Protein AF-A0A931W1V5-F1 (afdb_monomer_lite)

Structure (mmCIF, N/CA/C/O backbone):
data_AF-A0A931W1V5-F1
#
_entry.id   AF-A0A931W1V5-F1
#
loop_
_atom_site.group_PDB
_atom_site.id
_atom_site.type_symbol
_atom_site.label_atom_id
_atom_site.label_alt_id
_atom_site.label_comp_id
_atom_site.label_asym_id
_atom_site.label_entity_id
_atom_site.label_seq_id
_atom_site.pdbx_PDB_ins_code
_atom_site.Cartn_x
_atom_site.Cartn_y
_atom_site.Cartn_z
_atom_site.occupancy
_atom_site.B_iso_or_equiv
_atom_site.auth_seq_id
_atom_site.auth_comp_id
_atom_site.auth_asym_id
_atom_site.auth_atom_id
_atom_site.pdbx_PDB_model_num
ATOM 1 N N . MET A 1 1 ? -8.245 -3.611 21.245 1.00 75.62 1 MET A N 1
ATOM 2 C CA . MET A 1 1 ? -7.006 -2.801 21.280 1.00 75.62 1 MET A CA 1
ATOM 3 C C . MET A 1 1 ? -6.101 -3.195 22.454 1.00 75.62 1 MET A C 1
ATOM 5 O O . MET A 1 1 ? -5.073 -3.806 22.197 1.00 75.62 1 MET A O 1
ATOM 9 N N . ALA A 1 2 ? -6.505 -2.994 23.717 1.00 84.62 2 ALA A N 1
ATOM 10 C CA . ALA A 1 2 ? -5.656 -3.232 24.903 1.00 84.62 2 ALA A CA 1
ATOM 11 C C . ALA A 1 2 ? -4.964 -4.612 24.980 1.00 84.62 2 ALA A C 1
ATOM 13 O O . ALA A 1 2 ? -3.776 -4.698 25.284 1.00 84.62 2 ALA A O 1
ATOM 14 N N . LYS A 1 3 ? -5.681 -5.690 24.626 1.00 86.62 3 LYS A N 1
ATOM 15 C CA . LYS A 1 3 ? -5.159 -7.072 24.616 1.00 86.62 3 LYS A CA 1
ATOM 16 C C . LYS A 1 3 ? -3.895 -7.252 23.760 1.00 86.62 3 LYS A C 1
ATOM 18 O O . LYS A 1 3 ? -3.078 -8.111 24.069 1.00 86.62 3 LYS A O 1
ATOM 23 N N . TYR A 1 4 ? -3.746 -6.464 22.696 1.00 89.06 4 TYR A N 1
ATOM 24 C CA . TYR A 1 4 ? -2.682 -6.629 21.700 1.00 89.06 4 TYR A CA 1
ATOM 25 C C . TYR A 1 4 ? -1.650 -5.498 21.731 1.00 89.06 4 TYR A C 1
ATOM 27 O O . TYR A 1 4 ? -0.512 -5.705 21.326 1.00 89.06 4 TYR A O 1
ATOM 35 N N . THR A 1 5 ? -2.013 -4.319 22.245 1.00 90.56 5 THR A N 1
ATOM 36 C CA . THR A 1 5 ? -1.111 -3.159 22.325 1.00 90.56 5 THR A CA 1
ATOM 37 C C . THR A 1 5 ? -0.343 -3.071 23.645 1.00 90.56 5 THR A C 1
ATOM 39 O O . THR A 1 5 ? 0.582 -2.272 23.741 1.00 90.56 5 THR A O 1
ATOM 42 N N . LYS A 1 6 ? -0.725 -3.851 24.672 1.00 91.00 6 LYS A N 1
ATOM 43 C CA . LYS A 1 6 ? -0.218 -3.751 26.061 1.00 91.00 6 LYS A CA 1
ATOM 44 C C . LYS A 1 6 ? -0.462 -2.385 26.729 1.00 91.00 6 LYS A C 1
ATOM 46 O O . LYS A 1 6 ? 0.048 -2.134 27.817 1.00 91.00 6 LYS A O 1
ATOM 51 N N . ILE A 1 7 ? -1.263 -1.520 26.108 1.00 92.31 7 ILE A N 1
ATOM 52 C CA . ILE A 1 7 ? -1.709 -0.239 26.665 1.00 92.31 7 ILE A CA 1
ATOM 53 C C . ILE A 1 7 ? -3.056 -0.484 27.345 1.00 92.31 7 ILE A C 1
ATOM 55 O O . ILE A 1 7 ? -3.954 -1.052 26.728 1.00 92.31 7 ILE A O 1
ATOM 59 N N . GLN A 1 8 ? -3.198 -0.077 28.607 1.00 93.38 8 GLN A N 1
ATOM 60 C CA . GLN A 1 8 ? -4.440 -0.261 29.373 1.00 93.38 8 GLN A CA 1
ATOM 61 C C . GLN A 1 8 ? -5.343 0.979 29.364 1.00 93.38 8 GLN A C 1
ATOM 63 O O . GLN A 1 8 ? -6.547 0.852 29.561 1.00 93.38 8 GLN A O 1
ATOM 68 N N . ASP A 1 9 ? -4.778 2.160 29.101 1.00 95.94 9 ASP A N 1
ATOM 69 C CA . ASP A 1 9 ? -5.533 3.409 29.013 1.00 95.94 9 ASP A CA 1
ATOM 70 C C . ASP A 1 9 ? -6.452 3.391 27.781 1.00 95.94 9 ASP A C 1
ATOM 72 O O . ASP A 1 9 ? -6.011 3.474 26.630 1.00 95.94 9 ASP A O 1
ATOM 76 N N . THR A 1 10 ? -7.751 3.258 28.034 1.00 92.00 10 THR A N 1
ATOM 77 C CA . THR A 1 10 ? -8.780 3.161 26.999 1.00 92.00 10 THR A CA 1
ATOM 78 C C . THR A 1 10 ? -8.982 4.471 26.246 1.00 92.00 10 THR A C 1
ATOM 80 O O . THR A 1 10 ? -9.318 4.433 25.064 1.00 92.00 10 THR A O 1
ATOM 83 N N . VAL A 1 11 ? -8.724 5.621 26.875 1.00 95.12 11 VAL A N 1
ATOM 84 C CA . VAL A 1 11 ? -8.843 6.938 26.237 1.00 95.12 11 VAL A CA 1
ATOM 85 C C . VAL A 1 11 ? -7.716 7.131 25.232 1.00 95.12 11 VAL A C 1
ATOM 87 O O . VAL A 1 11 ? -7.960 7.569 24.107 1.00 95.12 11 VAL A O 1
ATOM 90 N N . VAL A 1 12 ? -6.487 6.768 25.605 1.00 95.25 12 VAL A N 1
ATOM 91 C CA . VAL A 1 12 ? -5.336 6.804 24.689 1.00 95.25 12 VAL A CA 1
ATOM 92 C C . VAL A 1 12 ? -5.559 5.859 23.513 1.00 95.25 12 VAL A C 1
ATOM 94 O O . VAL A 1 12 ? -5.337 6.241 22.364 1.00 95.25 12 VAL A O 1
ATOM 97 N N . LEU A 1 13 ? -6.048 4.647 23.782 1.00 95.44 13 LEU A N 1
ATOM 98 C CA . LEU A 1 13 ? -6.362 3.677 22.737 1.00 95.44 13 LEU A CA 1
ATOM 99 C C . LEU A 1 13 ? -7.430 4.178 21.764 1.00 95.44 13 LEU A C 1
ATOM 101 O O . LEU A 1 13 ? -7.255 4.018 20.558 1.00 95.44 13 LEU A O 1
ATOM 105 N N . GLN A 1 14 ? -8.506 4.784 22.271 1.00 93.50 14 GLN A N 1
ATOM 106 C CA . GLN A 1 14 ? -9.573 5.311 21.424 1.00 93.50 14 GLN A CA 1
ATOM 107 C C . GLN A 1 14 ? -9.068 6.469 20.561 1.00 93.50 14 GLN A C 1
ATOM 109 O O . GLN A 1 14 ? -9.245 6.450 19.348 1.00 93.50 14 GLN A O 1
ATOM 114 N N . LYS A 1 15 ? -8.345 7.429 21.154 1.00 94.50 15 LYS A N 1
ATOM 115 C CA . LYS A 1 15 ? -7.761 8.555 20.408 1.00 94.50 15 LYS A CA 1
ATOM 116 C C . LYS A 1 15 ? -6.804 8.093 19.314 1.00 94.50 15 LYS A C 1
ATOM 118 O O . LYS A 1 15 ? -6.822 8.643 18.217 1.00 94.50 15 LYS A O 1
ATOM 123 N N . ALA A 1 16 ? -5.967 7.098 19.608 1.00 93.50 16 ALA A N 1
ATOM 124 C CA . ALA A 1 16 ? -5.073 6.523 18.614 1.00 93.50 16 ALA A CA 1
ATOM 125 C C . ALA A 1 16 ? -5.871 5.871 17.479 1.00 93.50 16 ALA A C 1
ATOM 127 O O . ALA A 1 16 ? -5.600 6.149 16.315 1.00 93.50 16 ALA A O 1
ATOM 128 N N . TYR A 1 17 ? -6.876 5.057 17.808 1.00 90.56 17 TYR A N 1
ATOM 129 C CA . TYR A 1 17 ? -7.743 4.432 16.812 1.00 90.56 17 TYR A CA 1
ATOM 130 C C . TYR A 1 17 ? -8.396 5.472 15.891 1.00 90.56 17 TYR A C 1
ATOM 132 O O . TYR A 1 17 ? -8.235 5.390 14.674 1.00 90.56 17 TYR A O 1
ATOM 140 N N . ASP A 1 18 ? -9.043 6.488 16.466 1.00 91.12 18 ASP A N 1
ATOM 141 C CA . ASP A 1 18 ? -9.730 7.540 15.713 1.00 91.12 18 ASP A CA 1
ATOM 142 C C . ASP A 1 18 ? -8.759 8.318 14.816 1.00 91.12 18 ASP A C 1
ATOM 144 O O . ASP A 1 18 ? -9.071 8.622 13.663 1.00 91.12 18 ASP A O 1
ATOM 148 N N . PHE A 1 19 ? -7.552 8.612 15.310 1.00 92.44 19 PHE A N 1
ATOM 149 C CA . PHE A 1 19 ? -6.508 9.273 14.530 1.00 92.44 19 PHE A CA 1
ATOM 150 C C . PHE A 1 19 ? -6.070 8.429 13.328 1.00 92.44 19 PHE A C 1
ATOM 152 O O . PHE A 1 19 ? -6.065 8.928 12.201 1.00 92.44 19 PHE A O 1
ATOM 159 N N . TYR A 1 20 ? -5.747 7.149 13.536 1.00 88.88 20 TYR A N 1
ATOM 160 C CA . TYR A 1 20 ? -5.320 6.277 12.442 1.00 88.88 20 TYR A CA 1
ATOM 161 C C . TYR A 1 20 ? -6.432 6.074 11.408 1.00 88.88 20 TYR A C 1
ATOM 163 O O . TYR A 1 20 ? -6.154 6.146 10.214 1.00 88.88 20 TYR A O 1
ATOM 171 N N . MET A 1 21 ? -7.680 5.895 11.848 1.00 85.50 21 MET A N 1
ATOM 172 C CA . MET A 1 21 ? -8.833 5.691 10.961 1.00 85.50 21 MET A CA 1
ATOM 173 C C . MET A 1 21 ? -9.242 6.936 10.179 1.00 85.50 21 MET A C 1
ATOM 175 O O . MET A 1 21 ? -9.725 6.812 9.059 1.00 85.50 21 MET A O 1
ATOM 179 N N . SER A 1 22 ? -9.056 8.133 10.739 1.00 85.06 22 SER A N 1
ATOM 180 C CA . SER A 1 22 ? -9.499 9.373 10.087 1.00 85.06 22 SER A CA 1
ATOM 181 C C . SER A 1 22 ? -8.401 10.130 9.340 1.00 85.06 22 SER A C 1
ATOM 183 O O . SER A 1 22 ? -8.728 10.971 8.500 1.00 85.06 22 SER A O 1
ATOM 185 N N . LYS A 1 23 ? -7.118 9.9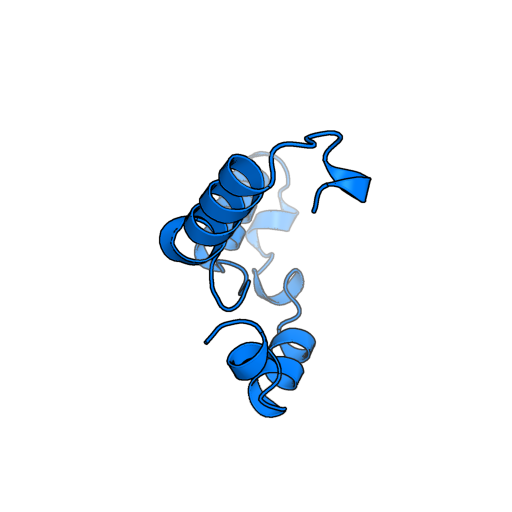04 9.661 1.00 85.88 23 LYS A N 1
ATOM 186 C CA . LYS A 1 23 ? -6.004 10.730 9.154 1.00 85.88 23 LYS A CA 1
ATOM 187 C C . LYS A 1 23 ? -4.846 9.963 8.534 1.00 85.88 23 LYS A C 1
ATOM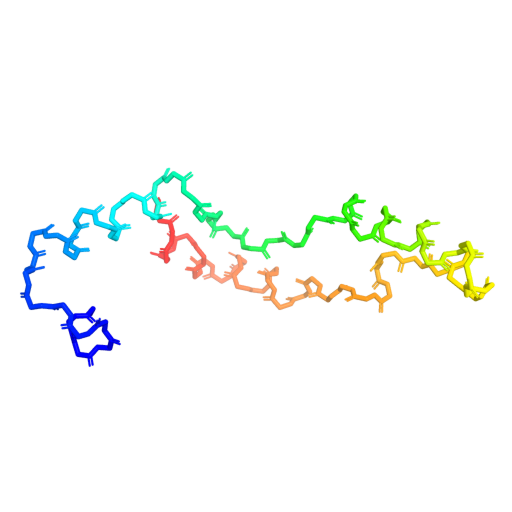 189 O O . LYS A 1 23 ? -4.087 10.584 7.798 1.00 85.88 23 LYS A O 1
ATOM 194 N N . VAL A 1 24 ? -4.661 8.683 8.856 1.00 86.81 24 VAL A N 1
ATOM 195 C CA . VAL A 1 24 ? -3.429 7.963 8.484 1.00 86.81 24 VAL A CA 1
ATOM 196 C C . VAL A 1 24 ? -3.699 6.849 7.486 1.00 86.81 24 VAL A C 1
ATOM 198 O O . VAL A 1 24 ? -2.991 6.746 6.491 1.00 86.81 24 VAL A O 1
ATOM 201 N N . LEU A 1 25 ? -4.684 5.996 7.758 1.00 83.81 25 LEU A N 1
ATOM 202 C CA . LEU A 1 25 ? -4.968 4.844 6.914 1.00 83.81 25 LEU A CA 1
ATOM 203 C C . LEU A 1 25 ? -5.955 5.219 5.814 1.00 83.81 25 LEU A C 1
ATOM 205 O O . LEU A 1 25 ? -6.939 5.919 6.051 1.00 83.81 25 LEU A O 1
ATOM 209 N N . GLU A 1 26 ? -5.695 4.724 4.608 1.00 83.56 26 GLU A N 1
ATOM 210 C CA . GLU A 1 26 ? -6.661 4.824 3.523 1.00 83.56 26 GLU A CA 1
ATOM 211 C C . GLU A 1 26 ? -7.846 3.887 3.763 1.00 83.56 26 GLU A C 1
ATOM 213 O O . GLU A 1 26 ? -7.689 2.776 4.277 1.00 83.56 26 GLU A O 1
ATOM 218 N N . LYS A 1 27 ? -9.039 4.339 3.361 1.00 77.19 27 LYS A N 1
ATOM 219 C CA . LYS A 1 27 ? -10.285 3.576 3.507 1.00 77.19 27 LYS A CA 1
ATOM 220 C C . LYS A 1 27 ? -10.293 2.294 2.678 1.00 77.19 27 LYS A C 1
ATOM 222 O O . LYS A 1 27 ? -10.879 1.306 3.069 1.00 77.19 27 LYS A O 1
ATOM 227 N N . ALA A 1 28 ? -9.653 2.282 1.521 1.00 82.38 28 ALA A N 1
ATOM 228 C CA . ALA A 1 28 ? -9.427 1.054 0.777 1.00 82.38 28 ALA A CA 1
ATOM 229 C C . ALA A 1 28 ? -7.941 1.019 0.439 1.00 82.38 28 ALA A C 1
ATOM 231 O O . ALA A 1 28 ? -7.460 1.973 -0.171 1.00 82.38 28 ALA A O 1
ATOM 232 N N . PRO A 1 29 ? -7.196 -0.025 0.836 1.00 82.38 29 PRO A N 1
ATOM 233 C CA . PRO A 1 29 ? -5.753 -0.073 0.644 1.00 82.38 29 PRO A CA 1
ATOM 234 C C . PRO A 1 29 ? -5.415 -0.461 -0.803 1.00 82.38 29 PRO A C 1
ATOM 236 O O . PRO A 1 29 ? -4.757 -1.471 -1.052 1.00 82.38 29 PRO A O 1
ATOM 239 N N . TYR A 1 30 ? -5.900 0.315 -1.774 1.00 87.81 30 TYR A N 1
ATOM 240 C CA . TYR A 1 30 ? -5.520 0.141 -3.167 1.00 87.81 30 TYR A CA 1
ATOM 241 C C . TYR A 1 30 ? -4.031 0.435 -3.319 1.00 87.81 30 TYR A C 1
ATOM 243 O O . TYR A 1 30 ? -3.503 1.424 -2.810 1.00 87.81 30 TYR A O 1
ATOM 251 N N . VAL A 1 31 ? -3.334 -0.446 -4.032 1.00 90.31 31 VAL A N 1
ATOM 252 C CA . VAL A 1 31 ? -1.914 -0.245 -4.304 1.00 90.31 31 VAL A CA 1
ATOM 253 C C . VAL A 1 31 ? -1.742 0.981 -5.196 1.00 90.31 31 VAL A C 1
ATOM 255 O O . VAL A 1 31 ? -2.403 1.126 -6.225 1.00 90.31 31 VAL A O 1
ATOM 258 N N . ASN A 1 32 ? -0.805 1.850 -4.825 1.00 90.81 32 ASN A N 1
ATOM 259 C CA . ASN A 1 32 ? -0.412 2.977 -5.656 1.00 90.81 32 ASN A CA 1
ATOM 260 C C . ASN A 1 32 ? 0.408 2.485 -6.862 1.00 90.81 32 ASN A C 1
ATOM 262 O O . ASN A 1 32 ? 1.612 2.247 -6.754 1.00 90.81 32 ASN A O 1
ATOM 266 N N . MET A 1 33 ? -0.242 2.379 -8.022 1.00 94.12 33 MET A N 1
ATOM 267 C CA . MET A 1 33 ? 0.378 1.891 -9.260 1.00 94.12 33 MET A CA 1
ATOM 268 C C . MET A 1 33 ? 1.535 2.770 -9.749 1.00 94.12 33 MET A C 1
ATOM 270 O O . MET A 1 33 ? 2.506 2.249 -10.294 1.00 94.12 33 MET A O 1
ATOM 274 N N . VAL A 1 34 ? 1.482 4.083 -9.500 1.00 95.69 34 VAL A N 1
ATOM 275 C CA . VAL A 1 34 ? 2.596 4.999 -9.800 1.00 95.69 34 VAL A CA 1
ATOM 276 C C . VAL A 1 34 ? 3.796 4.672 -8.915 1.00 95.69 34 VAL A C 1
ATOM 278 O O . VAL A 1 34 ? 4.925 4.623 -9.391 1.00 95.69 34 VAL A O 1
ATOM 281 N N . GLY A 1 35 ? 3.555 4.382 -7.635 1.00 95.75 35 GLY A N 1
ATOM 282 C CA . GLY A 1 35 ? 4.596 3.934 -6.712 1.00 95.75 35 GLY A CA 1
ATOM 283 C C . GLY A 1 35 ? 5.260 2.633 -7.167 1.00 95.75 35 GLY A C 1
ATOM 284 O O . GLY A 1 35 ? 6.484 2.540 -7.156 1.00 95.75 35 GLY A O 1
ATOM 285 N N . VAL A 1 36 ? 4.471 1.658 -7.628 1.00 97.12 36 VAL A N 1
ATOM 286 C CA . VAL A 1 36 ? 5.000 0.399 -8.179 1.00 97.12 36 VAL A CA 1
ATOM 287 C C . VAL A 1 36 ? 5.857 0.662 -9.418 1.00 97.12 36 VAL A C 1
ATOM 289 O O . VAL A 1 36 ? 6.964 0.135 -9.500 1.00 97.12 36 VAL A O 1
ATOM 292 N N . GLN A 1 37 ? 5.402 1.514 -10.343 1.00 97.69 37 GLN A N 1
ATOM 293 C CA . GLN A 1 37 ? 6.196 1.888 -11.517 1.00 97.69 37 GLN A CA 1
ATOM 294 C C . GLN A 1 37 ? 7.524 2.542 -11.120 1.00 97.69 37 GLN A C 1
ATOM 296 O O . GLN A 1 37 ? 8.567 2.139 -11.621 1.00 97.69 37 GLN A O 1
ATOM 301 N N . ASN A 1 38 ? 7.510 3.474 -10.164 1.00 98.25 38 ASN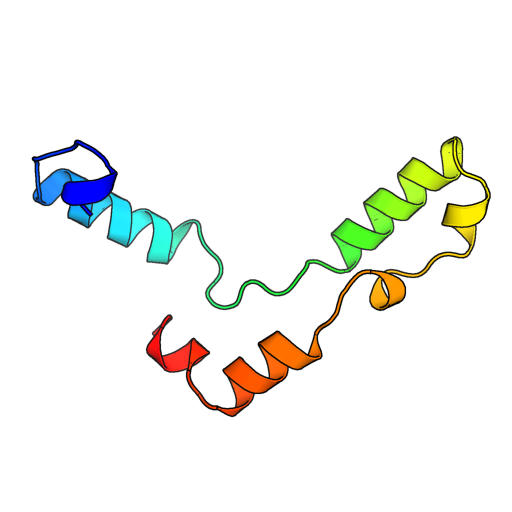 A N 1
ATOM 302 C CA . ASN A 1 38 ? 8.728 4.132 -9.687 1.00 98.25 38 ASN A CA 1
ATOM 303 C C . ASN A 1 38 ? 9.750 3.126 -9.129 1.00 98.25 38 ASN A C 1
ATOM 305 O O . ASN A 1 38 ? 10.953 3.287 -9.331 1.00 98.25 38 ASN A O 1
ATOM 309 N N . VAL A 1 39 ? 9.283 2.077 -8.442 1.00 97.94 39 VAL A N 1
ATOM 310 C CA . VAL A 1 39 ? 10.150 0.991 -7.959 1.00 97.94 39 VAL A CA 1
ATOM 311 C C . VAL A 1 39 ? 10.702 0.169 -9.124 1.00 97.94 39 VAL A C 1
ATOM 313 O O . VAL A 1 39 ? 11.891 -0.142 -9.127 1.00 97.94 39 VAL A O 1
ATOM 316 N N . LEU A 1 40 ? 9.886 -0.163 -10.130 1.00 98.31 40 LEU A N 1
ATOM 317 C CA . LEU A 1 40 ? 10.353 -0.873 -11.329 1.00 98.31 40 LEU A CA 1
ATOM 318 C C . LEU A 1 40 ? 11.408 -0.063 -12.099 1.00 98.31 40 LEU A C 1
ATOM 320 O O . LEU A 1 40 ? 12.419 -0.628 -12.518 1.00 98.31 40 LEU A O 1
ATOM 324 N N . ASP A 1 41 ? 11.219 1.251 -12.218 1.00 98.12 41 ASP A N 1
ATOM 325 C CA . ASP A 1 41 ? 12.162 2.167 -12.867 1.00 98.12 41 ASP A CA 1
ATOM 326 C C . ASP A 1 41 ? 13.492 2.259 -12.104 1.00 98.12 41 ASP A C 1
ATOM 328 O O . ASP A 1 41 ? 14.565 2.336 -12.709 1.00 98.12 41 ASP A O 1
ATOM 332 N N . ASP A 1 42 ? 13.449 2.220 -10.770 1.00 98.44 42 ASP A N 1
ATOM 333 C CA . ASP A 1 42 ? 14.657 2.166 -9.949 1.00 98.44 42 ASP A CA 1
ATOM 334 C C . ASP A 1 42 ? 15.382 0.821 -10.096 1.00 98.44 42 ASP A C 1
ATOM 336 O O . ASP A 1 42 ? 16.585 0.785 -10.366 1.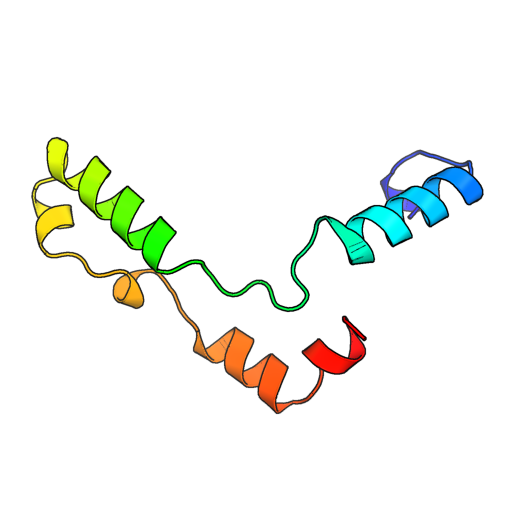00 98.44 42 ASP A O 1
ATOM 340 N N . LEU A 1 43 ? 14.643 -0.291 -10.030 1.00 98.38 43 LEU A N 1
ATOM 341 C CA . LEU A 1 43 ? 15.186 -1.636 -10.223 1.00 98.38 43 LEU A CA 1
ATOM 342 C C . LEU A 1 43 ? 15.778 -1.826 -11.621 1.00 98.38 43 LEU A C 1
ATOM 344 O O . LEU A 1 43 ? 16.781 -2.518 -11.766 1.00 98.38 43 LEU A O 1
ATOM 348 N N . ALA A 1 44 ? 15.228 -1.179 -12.649 1.00 98.12 44 ALA A N 1
ATOM 349 C CA . ALA A 1 44 ? 15.736 -1.232 -14.018 1.00 98.12 44 ALA A CA 1
ATOM 350 C C . ALA A 1 44 ? 17.190 -0.743 -14.171 1.00 98.12 44 ALA A C 1
ATOM 352 O O . 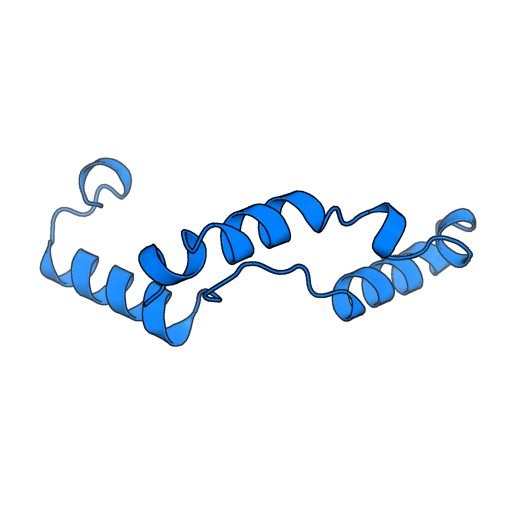ALA A 1 44 ? 17.838 -1.056 -15.177 1.00 98.12 44 ALA A O 1
ATOM 353 N N . LYS A 1 45 ? 17.720 -0.009 -13.181 1.00 97.94 45 LYS A N 1
ATOM 354 C CA . LYS A 1 45 ? 19.127 0.417 -13.126 1.00 97.94 45 LYS A CA 1
ATOM 355 C C . LYS A 1 45 ? 20.086 -0.751 -12.890 1.00 97.94 45 LYS A C 1
ATOM 357 O O . LYS A 1 45 ? 21.226 -0.692 -13.341 1.00 97.94 45 LYS A O 1
ATOM 362 N N . THR A 1 46 ? 19.641 -1.802 -12.201 1.00 98.31 46 THR A N 1
ATOM 363 C CA . THR A 1 46 ? 20.480 -2.948 -11.803 1.00 98.31 46 THR A CA 1
ATOM 364 C C . THR A 1 46 ? 19.942 -4.294 -12.293 1.00 98.31 46 THR A C 1
ATOM 366 O O . THR A 1 46 ? 20.714 -5.233 -12.467 1.00 98.31 46 THR A O 1
ATOM 369 N N . ILE A 1 47 ? 18.643 -4.387 -12.584 1.00 97.94 47 ILE A N 1
ATOM 370 C CA . ILE A 1 47 ? 17.941 -5.581 -13.060 1.00 97.94 47 ILE A CA 1
ATOM 371 C C . ILE A 1 47 ? 17.360 -5.284 -14.452 1.00 97.94 47 ILE A C 1
ATOM 373 O O . ILE A 1 47 ? 16.273 -4.714 -14.560 1.00 97.94 47 ILE A O 1
ATOM 377 N N . PRO A 1 48 ? 18.025 -5.698 -15.549 1.00 96.06 48 PRO A N 1
ATOM 378 C CA . PRO A 1 48 ? 17.578 -5.386 -16.909 1.00 96.06 48 PRO A CA 1
ATOM 379 C C . PRO A 1 48 ? 16.148 -5.838 -17.233 1.00 96.06 48 PRO A C 1
ATOM 381 O O . PRO A 1 48 ? 15.453 -5.159 -17.986 1.00 96.06 48 PRO A O 1
ATOM 384 N N . ALA A 1 49 ? 15.692 -6.951 -16.645 1.00 96.56 49 ALA A N 1
ATOM 385 C CA . ALA A 1 49 ? 14.341 -7.475 -16.846 1.00 96.56 49 ALA A CA 1
ATOM 386 C C . ALA A 1 49 ? 13.237 -6.526 -16.340 1.00 96.56 49 ALA A C 1
ATOM 388 O O . ALA A 1 49 ? 12.140 -6.530 -16.896 1.00 96.56 49 ALA A O 1
ATOM 389 N N . ALA A 1 50 ? 13.525 -5.678 -15.342 1.00 97.62 50 ALA A N 1
ATOM 390 C CA . ALA A 1 50 ? 12.548 -4.742 -14.785 1.00 97.62 50 ALA A CA 1
ATOM 391 C C . ALA A 1 50 ? 12.118 -3.657 -15.789 1.00 97.62 50 ALA A C 1
ATOM 393 O O . ALA A 1 50 ? 10.998 -3.173 -15.702 1.00 97.62 50 ALA A O 1
ATOM 394 N N . LYS A 1 51 ? 12.945 -3.343 -16.801 1.00 96.31 51 LYS A N 1
ATOM 395 C CA . LYS A 1 51 ? 12.623 -2.350 -17.849 1.00 96.31 51 LYS A CA 1
ATOM 396 C C . LYS A 1 51 ? 11.337 -2.651 -18.616 1.00 96.31 51 LYS A C 1
ATOM 398 O O . LYS A 1 51 ? 10.679 -1.735 -19.089 1.00 96.31 51 LYS A O 1
ATOM 403 N N . ASN A 1 52 ? 11.030 -3.934 -18.783 1.00 97.00 52 ASN A N 1
ATOM 404 C CA . ASN A 1 52 ? 9.867 -4.390 -19.544 1.00 97.00 52 ASN A CA 1
ATOM 405 C C . ASN A 1 52 ? 8.738 -4.879 -18.633 1.00 97.00 52 ASN A C 1
ATOM 407 O O . ASN A 1 52 ? 7.685 -5.280 -19.131 1.00 97.00 52 ASN A O 1
ATOM 411 N N . ALA A 1 53 ? 8.976 -4.901 -17.321 1.00 97.88 53 ALA A N 1
ATOM 412 C CA . ALA A 1 53 ? 7.987 -5.316 -16.353 1.00 97.88 53 ALA A CA 1
ATOM 413 C C . ALA A 1 53 ? 6.955 -4.199 -16.168 1.00 97.88 53 ALA A C 1
ATOM 415 O O . ALA A 1 53 ? 7.279 -3.014 -16.249 1.00 97.88 53 ALA A O 1
ATOM 416 N N . LYS A 1 54 ? 5.704 -4.580 -15.927 1.00 96.94 54 LYS A N 1
ATOM 417 C CA . LYS A 1 54 ? 4.594 -3.653 -15.733 1.00 96.94 54 LYS A CA 1
ATOM 418 C C . LYS A 1 54 ? 3.998 -3.808 -14.336 1.00 96.94 54 LYS A C 1
ATOM 420 O O . LYS A 1 54 ? 3.942 -4.932 -13.833 1.00 96.94 54 LYS A O 1
ATOM 425 N N . PRO A 1 55 ? 3.500 -2.724 -13.721 1.00 96.38 55 PRO A N 1
ATOM 426 C CA . PRO A 1 55 ? 2.889 -2.773 -12.397 1.00 96.38 55 PRO A CA 1
ATOM 427 C C . PRO A 1 55 ? 1.782 -3.825 -12.239 1.00 96.38 55 PRO A C 1
ATOM 429 O O . PRO A 1 55 ? 1.724 -4.490 -11.208 1.00 96.38 55 PRO A O 1
ATOM 432 N N . ASP A 1 56 ? 0.940 -4.033 -13.257 1.00 94.38 56 ASP A N 1
ATOM 433 C CA . ASP A 1 56 ? -0.171 -4.998 -13.235 1.00 94.38 56 ASP A CA 1
ATOM 434 C C . ASP A 1 56 ? 0.282 -6.460 -13.109 1.00 94.38 56 ASP A C 1
ATOM 436 O O . ASP A 1 56 ? -0.489 -7.313 -12.683 1.00 94.38 56 ASP A O 1
ATOM 440 N N . GLN A 1 57 ? 1.550 -6.759 -13.397 1.00 95.94 57 GLN A N 1
ATOM 441 C CA . GLN A 1 57 ? 2.115 -8.095 -13.192 1.00 95.94 57 GLN A CA 1
ATOM 442 C C . GLN A 1 57 ? 2.390 -8.406 -11.713 1.00 95.94 57 GLN A C 1
ATOM 444 O O . GLN A 1 57 ? 2.588 -9.567 -11.360 1.00 95.94 57 GLN A O 1
ATOM 449 N N . PHE A 1 58 ? 2.421 -7.383 -10.854 1.00 94.50 58 PHE A N 1
ATOM 450 C CA . PHE A 1 58 ? 2.759 -7.498 -9.432 1.00 94.50 58 PHE A CA 1
ATOM 451 C C . PHE A 1 58 ? 1.603 -7.123 -8.505 1.00 94.50 58 PHE A C 1
ATOM 453 O O . PHE A 1 58 ? 1.720 -7.282 -7.290 1.00 94.50 58 PHE A O 1
ATOM 460 N N . VAL A 1 59 ? 0.497 -6.621 -9.057 1.00 93.50 59 VAL A N 1
ATOM 461 C CA . VAL A 1 59 ? -0.652 -6.150 -8.285 1.00 93.50 59 VAL A CA 1
ATOM 462 C C . VAL A 1 59 ? -1.912 -6.876 -8.730 1.00 93.50 59 VAL A C 1
ATOM 464 O O . VAL A 1 59 ? -2.325 -6.800 -9.882 1.00 93.50 59 VAL A O 1
ATOM 467 N N . GLU A 1 60 ? -2.553 -7.553 -7.781 1.00 91.62 60 GLU A N 1
ATOM 468 C CA . GLU A 1 60 ? -3.804 -8.270 -8.002 1.00 91.62 60 GLU A CA 1
ATOM 469 C C . GLU A 1 60 ? -4.982 -7.488 -7.410 1.00 91.62 60 GLU A C 1
ATOM 471 O O . GLU A 1 60 ? -5.236 -7.519 -6.204 1.00 91.62 60 GLU A O 1
ATOM 476 N N . HIS A 1 61 ? -5.711 -6.782 -8.272 1.00 89.50 61 HIS A N 1
ATOM 477 C CA . HIS A 1 61 ? -6.820 -5.920 -7.860 1.00 89.50 61 HIS A CA 1
ATOM 478 C C . HIS A 1 61 ? -8.123 -6.681 -7.597 1.00 89.50 61 HIS A C 1
ATOM 480 O O . HIS A 1 61 ? -8.966 -6.195 -6.844 1.00 89.50 61 HIS A O 1
ATOM 486 N N . ARG A 1 62 ? -8.293 -7.894 -8.146 1.00 91.81 62 ARG A N 1
ATOM 487 C CA . ARG A 1 62 ? -9.588 -8.600 -8.118 1.00 91.81 62 ARG A CA 1
ATOM 488 C C . ARG A 1 62 ? -10.114 -8.843 -6.707 1.00 91.81 62 ARG A C 1
ATOM 490 O O . ARG A 1 62 ? -11.326 -8.843 -6.509 1.00 91.81 62 ARG A O 1
ATOM 497 N N . PHE A 1 63 ? -9.230 -9.054 -5.733 1.00 90.44 63 PHE A N 1
ATOM 498 C CA . PHE A 1 63 ? -9.640 -9.266 -4.345 1.00 90.44 63 PHE A CA 1
ATOM 499 C C . PHE A 1 63 ? -10.236 -7.999 -3.732 1.00 90.44 63 PHE A C 1
ATOM 501 O O . PHE A 1 63 ? -11.320 -8.060 -3.161 1.00 90.44 63 PHE A O 1
ATOM 508 N N . LEU A 1 64 ? -9.567 -6.853 -3.886 1.00 90.38 64 LEU A N 1
ATOM 509 C CA . LEU A 1 64 ? -10.072 -5.577 -3.376 1.00 90.38 64 LEU A CA 1
ATOM 510 C C . LEU A 1 64 ? -11.346 -5.158 -4.108 1.00 90.38 64 LEU A C 1
ATOM 512 O O . LEU A 1 64 ? -12.314 -4.786 -3.453 1.00 90.38 64 LEU A O 1
ATOM 516 N N . ASP A 1 65 ? -11.399 -5.340 -5.427 1.00 91.81 65 ASP A N 1
ATOM 517 C CA . ASP A 1 65 ? -12.597 -5.055 -6.218 1.00 91.81 65 ASP A CA 1
ATOM 518 C C . ASP A 1 65 ? -13.798 -5.890 -5.757 1.00 91.81 65 ASP A C 1
ATOM 520 O O . ASP A 1 65 ? -14.929 -5.404 -5.728 1.00 91.81 65 ASP A O 1
ATOM 524 N N . ALA A 1 66 ? -13.579 -7.162 -5.407 1.00 93.94 66 ALA A N 1
ATOM 525 C CA . ALA A 1 66 ? -14.632 -8.027 -4.887 1.00 93.94 66 ALA A CA 1
ATOM 526 C C . ALA A 1 66 ? -15.128 -7.561 -3.508 1.00 93.94 66 ALA A C 1
ATOM 528 O O . ALA A 1 66 ? -16.333 -7.600 -3.255 1.00 93.94 66 ALA A O 1
ATOM 529 N N . LEU A 1 67 ? -14.225 -7.093 -2.640 1.00 92.94 67 LEU A N 1
ATOM 530 C CA . LEU A 1 67 ? -14.570 -6.537 -1.327 1.00 92.94 67 LEU A CA 1
ATOM 531 C C . LEU A 1 67 ? -15.286 -5.183 -1.425 1.00 92.94 67 LEU A C 1
ATOM 533 O O . LEU A 1 67 ? -16.167 -4.891 -0.618 1.00 92.94 67 LEU A O 1
ATOM 537 N N . ASP A 1 68 ? -14.931 -4.359 -2.408 1.00 91.00 68 ASP A N 1
ATOM 538 C CA . ASP A 1 68 ? -15.617 -3.093 -2.670 1.00 91.00 68 ASP A CA 1
ATOM 539 C C . ASP A 1 68 ? -17.035 -3.358 -3.197 1.00 91.00 68 ASP A C 1
ATOM 541 O O . ASP A 1 68 ? -18.030 -2.868 -2.656 1.00 91.00 68 ASP A O 1
ATOM 545 N N . LYS A 1 69 ? -17.152 -4.250 -4.191 1.00 93.75 69 LYS A N 1
ATOM 546 C CA . LYS A 1 69 ? -18.440 -4.654 -4.777 1.00 93.75 69 LYS A CA 1
ATOM 547 C C . LYS A 1 69 ? -19.374 -5.325 -3.776 1.00 93.75 69 LYS A C 1
ATOM 54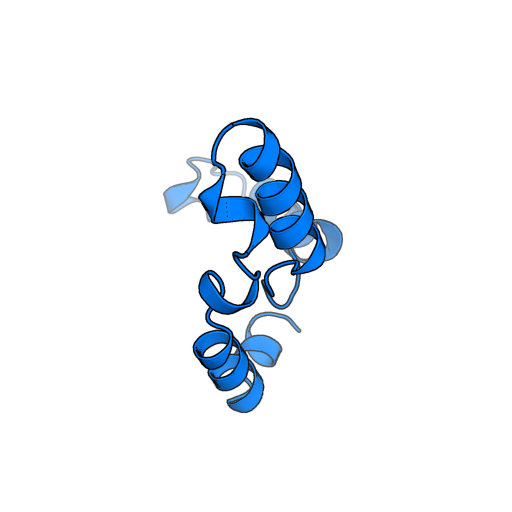9 O O . LYS A 1 69 ? -20.585 -5.157 -3.899 1.00 93.75 69 LYS A O 1
ATOM 554 N N . SER A 1 70 ? -18.848 -6.071 -2.804 1.00 95.88 70 SER A N 1
ATOM 555 C CA . SER A 1 70 ? -19.670 -6.668 -1.743 1.00 95.88 70 SER A CA 1
ATOM 556 C C . SER A 1 70 ? -20.190 -5.637 -0.737 1.00 95.88 70 SER A C 1
ATOM 558 O O . SER A 1 70 ? -21.082 -5.953 0.045 1.00 95.88 70 SER A O 1
ATOM 560 N N . GLY A 1 71 ? -19.656 -4.411 -0.754 1.00 92.88 71 GLY A N 1
ATOM 561 C CA . GLY A 1 71 ? -19.971 -3.359 0.207 1.00 92.88 71 GLY A CA 1
ATOM 562 C C . GLY A 1 71 ? -19.185 -3.458 1.514 1.00 92.88 71 GLY A C 1
ATOM 563 O O . GLY A 1 71 ? -19.276 -2.538 2.326 1.00 92.88 71 GLY A O 1
ATOM 564 N N . LEU A 1 72 ? -18.367 -4.502 1.705 1.00 92.19 72 LEU A N 1
ATOM 565 C CA . LEU A 1 72 ? -17.623 -4.711 2.948 1.00 92.19 72 LEU A CA 1
ATOM 566 C C . LEU A 1 72 ? -16.679 -3.543 3.256 1.00 92.19 72 LEU A C 1
ATOM 568 O O . LEU A 1 72 ? -16.587 -3.117 4.402 1.00 92.19 72 LEU A O 1
ATOM 572 N N . LEU A 1 73 ? -15.999 -2.984 2.247 1.00 89.31 73 LEU A N 1
ATOM 573 C CA . LEU A 1 73 ? -15.102 -1.842 2.475 1.00 89.31 73 LEU A CA 1
ATOM 574 C C . LEU A 1 73 ? -15.859 -0.601 2.974 1.00 89.31 73 LEU A C 1
ATOM 576 O O . LEU A 1 73 ? -15.337 0.138 3.800 1.00 89.31 73 LEU A O 1
ATOM 580 N N . LYS A 1 74 ? -17.108 -0.393 2.546 1.00 87.62 74 LYS A N 1
ATOM 581 C CA . LYS A 1 74 ? -17.939 0.718 3.041 1.00 87.62 74 LYS A CA 1
ATOM 582 C C . LYS A 1 74 ? -18.389 0.499 4.483 1.00 87.62 74 LYS A C 1
ATOM 584 O O . LYS A 1 74 ? -18.523 1.463 5.224 1.00 87.62 74 LYS A O 1
ATOM 589 N N . GLU A 1 75 ? -18.618 -0.753 4.874 1.00 89.31 75 GLU A N 1
ATOM 590 C CA . GLU A 1 75 ? -18.961 -1.110 6.254 1.00 89.31 75 GLU A CA 1
ATOM 591 C C . GLU A 1 75 ? -17.760 -0.952 7.197 1.00 89.31 75 GLU A C 1
ATOM 593 O O . GLU A 1 75 ? -17.895 -0.412 8.293 1.00 89.31 75 GLU A O 1
ATOM 598 N N . LEU A 1 76 ? -16.575 -1.387 6.760 1.00 84.31 76 LEU A N 1
ATOM 599 C CA . LEU A 1 76 ? -15.345 -1.304 7.551 1.00 84.31 76 LEU A CA 1
ATOM 600 C C . LEU A 1 76 ? -14.791 0.125 7.648 1.00 84.31 76 LEU A C 1
ATOM 602 O O . LEU A 1 76 ? -14.160 0.464 8.649 1.00 84.31 76 LEU A O 1
ATOM 606 N N . TYR A 1 77 ? -15.029 0.953 6.627 1.00 79.06 77 TYR A N 1
ATOM 607 C CA . TYR A 1 77 ? -14.502 2.313 6.518 1.00 79.06 77 TYR A CA 1
ATOM 608 C C . TYR A 1 77 ? -15.606 3.334 6.172 1.00 79.06 77 TYR A C 1
ATOM 610 O O . TYR A 1 77 ? -15.615 3.877 5.059 1.00 79.06 77 TYR A O 1
ATOM 618 N N . PRO A 1 78 ? -16.532 3.614 7.108 1.00 65.94 78 PRO A N 1
ATOM 619 C CA . PRO A 1 78 ? -17.601 4.596 6.914 1.00 65.94 78 PRO A CA 1
ATOM 620 C C . PRO A 1 78 ? -17.063 6.003 6.608 1.00 65.94 78 PRO A C 1
ATOM 622 O O . PRO A 1 78 ? -15.968 6.379 7.089 1.00 65.94 78 PRO A O 1
#

Secondary structure (DSSP, 8-state):
-HHHH----HHHHHHHHHHIIIIIS-SS----HHHHHHHHHHHTTT-GGGGG--GGGT---HHHHHHHHTTHHHHH--

pLDDT: mean 91.69, std 6.01, range [65.94, 98.44]

Foldseek 3Di:
DCVPPVDPPVVVVVVVVCCCLPPNDDLQCADDQVVQLVVLVVVCVPPVVSVPDHSVVVDDCVVSVVCVVVCVSVVVRD

Radius of gyration: 18.28 Å; chains: 1; bounding box: 40×20×49 Å

Sequence (78 aa):
MAKYTKIQDTVVLQKAYDFYMSKVLEKAPYVNMVGVQNVLDDLAKTIPAAKNAKPDQFVEHRFLDALDKSGLLKELYP